Protein AF-A0A1M6ET65-F1 (afdb_monomer_lite)

Structure (mmCIF, N/CA/C/O backbone):
data_AF-A0A1M6ET65-F1
#
_entry.id   AF-A0A1M6ET65-F1
#
loop_
_atom_site.group_PDB
_atom_site.id
_atom_site.type_symbol
_atom_site.label_atom_id
_atom_site.label_alt_id
_atom_site.label_comp_id
_atom_site.label_asym_id
_atom_site.label_entity_id
_atom_site.label_seq_id
_atom_site.pdbx_PDB_ins_code
_atom_site.Cartn_x
_atom_site.Cartn_y
_atom_site.Cartn_z
_atom_site.occupancy
_atom_site.B_iso_or_equiv
_atom_site.auth_seq_id
_atom_site.auth_comp_id
_atom_site.auth_asym_id
_atom_site.auth_atom_id
_atom_site.pdbx_PDB_model_num
ATOM 1 N N . MET A 1 1 ? 21.794 24.965 4.864 1.00 38.72 1 MET A N 1
ATOM 2 C CA . MET A 1 1 ? 21.370 23.594 5.231 1.00 38.72 1 MET A CA 1
ATOM 3 C C . MET A 1 1 ? 21.540 22.683 4.019 1.00 38.72 1 MET A C 1
ATOM 5 O O . MET A 1 1 ? 20.723 22.730 3.108 1.00 38.72 1 MET A O 1
ATOM 9 N N . ALA A 1 2 ? 22.644 21.937 3.938 1.00 41.75 2 ALA A N 1
ATOM 10 C CA . ALA A 1 2 ? 22.908 21.039 2.815 1.00 41.75 2 ALA A CA 1
ATOM 11 C C . ALA A 1 2 ? 21.971 19.821 2.893 1.00 41.75 2 ALA A C 1
ATOM 13 O O . ALA A 1 2 ? 21.938 19.135 3.912 1.00 41.75 2 ALA A O 1
ATOM 14 N N . ARG A 1 3 ? 21.191 19.555 1.835 1.00 50.88 3 ARG A N 1
ATOM 15 C CA . ARG A 1 3 ? 20.391 18.326 1.731 1.00 50.88 3 ARG A CA 1
ATOM 16 C C . ARG A 1 3 ? 21.354 17.141 1.758 1.00 50.88 3 ARG A C 1
ATOM 18 O O . ARG A 1 3 ? 22.164 16.988 0.846 1.00 50.88 3 ARG A O 1
ATOM 25 N N . ASN A 1 4 ? 21.283 16.332 2.812 1.00 54.50 4 ASN A N 1
ATOM 26 C CA . ASN A 1 4 ? 22.010 15.072 2.903 1.00 54.50 4 ASN A CA 1
ATOM 27 C C . ASN A 1 4 ? 21.719 14.268 1.627 1.00 54.50 4 ASN A C 1
ATOM 29 O O . ASN A 1 4 ? 20.560 13.963 1.348 1.00 54.50 4 ASN A O 1
ATOM 33 N N . LYS A 1 5 ? 22.748 13.963 0.825 1.00 57.31 5 LYS A N 1
ATOM 34 C CA . LYS A 1 5 ? 22.622 13.036 -0.307 1.00 57.31 5 LYS A CA 1
ATOM 35 C C . LYS A 1 5 ? 22.342 11.662 0.296 1.00 57.31 5 LYS A C 1
ATOM 37 O O . LYS A 1 5 ? 23.265 10.961 0.704 1.00 57.31 5 LYS A O 1
ATOM 42 N N . THR A 1 6 ? 21.066 11.328 0.446 1.00 59.53 6 THR A N 1
ATOM 43 C CA . THR A 1 6 ? 20.583 10.059 0.987 1.00 59.53 6 THR A CA 1
ATOM 44 C C . THR A 1 6 ? 21.222 8.928 0.194 1.00 59.53 6 THR A C 1
ATOM 46 O O . THR A 1 6 ? 20.945 8.738 -0.988 1.00 59.53 6 THR A O 1
ATOM 49 N N . LYS A 1 7 ? 22.148 8.207 0.829 1.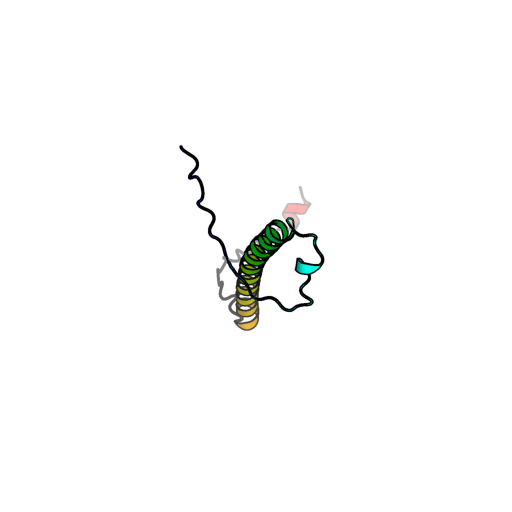00 79.19 7 LYS A N 1
ATOM 50 C CA . LYS A 1 7 ? 22.793 7.041 0.227 1.00 79.19 7 LYS A CA 1
ATOM 51 C C . LYS A 1 7 ? 21.728 5.953 0.084 1.00 79.19 7 LYS A C 1
ATOM 53 O O . LYS A 1 7 ? 21.282 5.399 1.085 1.00 79.19 7 LYS A O 1
ATOM 58 N N . TYR A 1 8 ? 21.297 5.670 -1.142 1.00 83.25 8 TYR A N 1
ATOM 59 C CA . TYR A 1 8 ? 20.438 4.523 -1.426 1.00 83.25 8 TYR A CA 1
ATOM 60 C C . TYR A 1 8 ? 21.202 3.223 -1.142 1.00 83.25 8 TYR A C 1
ATOM 62 O O . TYR A 1 8 ? 22.385 3.115 -1.466 1.00 83.25 8 TYR A O 1
ATOM 70 N N . LYS A 1 9 ? 20.531 2.234 -0.543 1.00 87.69 9 LYS A N 1
ATOM 71 C CA . LYS A 1 9 ? 21.055 0.870 -0.380 1.00 87.69 9 LYS A CA 1
ATOM 72 C C . LYS A 1 9 ? 20.298 -0.082 -1.302 1.00 87.69 9 LYS A C 1
ATOM 74 O O . LYS A 1 9 ? 19.095 0.072 -1.494 1.00 87.69 9 LYS A O 1
ATOM 79 N N . ARG A 1 10 ? 21.011 -1.057 -1.870 1.00 89.25 10 ARG A N 1
ATOM 80 C CA . ARG A 1 10 ? 20.419 -2.122 -2.685 1.00 89.25 10 ARG A CA 1
ATOM 81 C C . ARG A 1 10 ? 19.854 -3.204 -1.768 1.00 89.25 10 ARG A C 1
ATOM 83 O O . ARG A 1 10 ? 20.534 -3.637 -0.843 1.00 89.25 10 ARG A O 1
ATOM 90 N N . LEU A 1 11 ? 18.625 -3.620 -2.051 1.00 89.06 11 LEU A N 1
ATOM 91 C CA . LEU A 1 11 ? 17.959 -4.750 -1.415 1.00 89.06 11 LEU A CA 1
ATOM 92 C C . LEU A 1 11 ? 17.741 -5.837 -2.466 1.00 89.06 11 LEU A C 1
ATOM 94 O O . LEU A 1 11 ? 17.400 -5.531 -3.609 1.00 89.06 11 LEU A O 1
ATOM 98 N N . GLU A 1 12 ? 17.936 -7.091 -2.075 1.00 92.06 12 GLU A N 1
ATOM 99 C CA . GLU A 1 12 ? 17.661 -8.258 -2.911 1.00 92.06 12 GLU A CA 1
ATOM 100 C C . GLU A 1 12 ? 16.583 -9.095 -2.231 1.00 92.06 12 GLU A C 1
ATOM 102 O O . GLU A 1 12 ? 16.695 -9.429 -1.054 1.00 92.06 12 GLU A O 1
ATOM 107 N N . LEU A 1 13 ? 15.512 -9.388 -2.965 1.00 90.06 13 LEU A N 1
ATOM 108 C CA . LEU A 1 13 ? 14.331 -10.077 -2.457 1.00 90.06 13 LEU A CA 1
ATOM 109 C C . LEU A 1 13 ? 14.021 -11.263 -3.364 1.00 90.06 13 LEU A C 1
ATOM 111 O O . LEU A 1 13 ? 14.099 -11.152 -4.590 1.00 90.06 13 LEU A O 1
ATOM 115 N N . ARG A 1 14 ? 13.635 -12.389 -2.763 1.00 94.06 14 ARG A N 1
ATOM 116 C CA . ARG A 1 14 ? 13.068 -13.525 -3.493 1.00 94.06 14 ARG A CA 1
ATOM 117 C C . ARG A 1 14 ? 11.554 -13.399 -3.456 1.00 94.06 14 ARG A C 1
ATOM 119 O O . ARG A 1 14 ? 10.969 -13.376 -2.380 1.00 94.06 14 ARG A O 1
ATOM 126 N N . LEU A 1 15 ? 10.947 -13.296 -4.631 1.00 93.06 15 LEU A N 1
ATOM 127 C CA . LEU A 1 15 ? 9.502 -13.196 -4.795 1.00 93.06 15 LEU A CA 1
ATOM 128 C C . LEU A 1 15 ? 8.990 -14.427 -5.553 1.00 93.06 15 LEU A C 1
ATOM 130 O O . LEU A 1 15 ? 9.733 -14.966 -6.380 1.00 93.06 15 LEU A O 1
ATOM 134 N N . PRO A 1 16 ? 7.743 -14.858 -5.304 1.00 96.12 16 PRO A N 1
ATOM 135 C CA . PRO A 1 16 ? 7.081 -15.877 -6.110 1.00 96.12 16 PRO A CA 1
ATOM 136 C C . PRO A 1 16 ? 7.110 -15.540 -7.605 1.00 96.12 16 PRO A C 1
ATOM 138 O O . PRO A 1 16 ? 7.073 -14.369 -7.984 1.00 96.12 16 PRO A O 1
ATOM 141 N N . ALA A 1 17 ? 7.171 -16.556 -8.465 1.00 93.12 17 ALA A N 1
ATOM 142 C CA . ALA A 1 17 ? 7.284 -16.358 -9.913 1.00 93.12 17 ALA A CA 1
ATOM 143 C C . ALA A 1 17 ? 6.089 -15.591 -10.515 1.00 93.12 17 ALA A C 1
ATOM 145 O O . ALA A 1 17 ? 6.238 -14.887 -11.512 1.00 93.12 17 ALA A O 1
ATOM 146 N N . ASP A 1 18 ? 4.922 -15.685 -9.884 1.00 95.56 18 ASP A N 1
ATOM 147 C CA . ASP A 1 18 ? 3.666 -15.033 -10.255 1.00 95.56 18 ASP A CA 1
ATOM 148 C C . ASP A 1 18 ? 3.488 -13.631 -9.639 1.00 95.56 18 ASP A C 1
ATOM 150 O O . ASP A 1 18 ? 2.429 -13.010 -9.782 1.00 95.56 18 ASP A O 1
ATOM 154 N N . HIS A 1 19 ? 4.521 -13.090 -8.982 1.00 93.06 19 HIS A N 1
ATOM 155 C CA . HIS A 1 19 ? 4.410 -11.829 -8.257 1.00 93.06 19 HIS A CA 1
ATOM 156 C C . HIS A 1 19 ? 4.014 -10.650 -9.179 1.00 93.06 19 HIS A C 1
ATOM 158 O O . HIS A 1 19 ? 4.626 -10.460 -10.238 1.00 93.06 19 HIS A O 1
ATOM 164 N N . PRO A 1 20 ? 3.073 -9.769 -8.771 1.00 93.06 20 PRO A N 1
ATOM 165 C CA . PRO A 1 20 ? 2.586 -8.660 -9.601 1.00 93.06 20 PRO A CA 1
ATOM 166 C C . PRO A 1 20 ? 3.680 -7.726 -10.134 1.00 93.06 20 PRO A C 1
ATOM 168 O O . PRO A 1 20 ? 3.555 -7.189 -11.232 1.00 93.06 20 PRO A O 1
ATOM 171 N N . LEU A 1 21 ? 4.785 -7.565 -9.394 1.00 93.69 21 LEU A N 1
ATOM 172 C CA . LEU A 1 21 ? 5.948 -6.785 -9.844 1.00 93.69 21 LEU A CA 1
ATOM 173 C C . LEU A 1 21 ? 6.544 -7.288 -11.166 1.00 93.69 21 LEU A C 1
ATOM 175 O O . LEU A 1 21 ? 7.109 -6.491 -11.914 1.00 93.69 21 LEU A O 1
ATOM 179 N N . PHE A 1 22 ? 6.418 -8.579 -11.477 1.00 94.12 22 PHE A N 1
ATOM 180 C CA . PHE A 1 22 ? 6.952 -9.149 -12.711 1.00 94.12 22 PHE A CA 1
ATOM 181 C C . PHE A 1 22 ? 6.087 -8.868 -13.943 1.00 94.12 22 PHE A C 1
ATOM 183 O O . PHE A 1 22 ? 6.598 -8.984 -15.057 1.00 94.12 22 PHE A O 1
ATOM 190 N N . ARG A 1 23 ? 4.846 -8.388 -13.763 1.00 94.69 23 ARG A N 1
ATOM 191 C CA . ARG A 1 23 ? 3.993 -7.892 -14.860 1.00 94.69 23 ARG A CA 1
ATOM 192 C C . ARG A 1 23 ? 4.520 -6.590 -15.471 1.00 94.69 23 ARG A C 1
ATOM 194 O O . ARG A 1 23 ? 4.217 -6.289 -16.619 1.00 94.69 23 ARG A O 1
ATOM 201 N N . TYR A 1 24 ? 5.317 -5.824 -14.724 1.00 94.06 24 TYR A N 1
ATOM 202 C CA . TYR A 1 24 ? 5.938 -4.599 -15.225 1.00 94.06 24 TYR A CA 1
ATOM 203 C C . TYR A 1 24 ? 7.201 -4.904 -16.048 1.00 94.06 24 TYR A C 1
ATOM 205 O O . TYR A 1 24 ? 7.942 -5.845 -15.722 1.00 94.06 24 TYR A O 1
ATOM 213 N N . PRO A 1 25 ? 7.504 -4.092 -17.078 1.00 93.75 25 PRO A N 1
ATOM 214 C CA . PRO A 1 25 ? 8.702 -4.265 -17.891 1.00 93.75 25 PRO A CA 1
ATOM 215 C C . PRO A 1 25 ? 9.991 -4.045 -17.074 1.00 93.75 25 PRO A C 1
ATOM 217 O O . PRO A 1 25 ? 9.983 -3.347 -16.047 1.00 93.75 25 PRO A O 1
ATOM 220 N N . PRO A 1 26 ? 11.122 -4.634 -17.511 1.00 88.75 26 PRO A N 1
ATOM 221 C CA . PRO A 1 26 ? 12.420 -4.406 -16.881 1.00 88.75 26 PRO A CA 1
ATOM 222 C C . PRO A 1 26 ? 12.758 -2.906 -16.865 1.00 88.75 26 PRO A C 1
ATOM 224 O O . PRO A 1 26 ? 12.390 -2.159 -17.765 1.00 88.75 26 PRO A O 1
ATOM 227 N N . GLY A 1 27 ? 13.410 -2.443 -15.796 1.00 89.50 27 GLY A N 1
ATOM 228 C CA . GLY A 1 27 ? 13.688 -1.018 -15.555 1.00 89.50 27 GLY A CA 1
ATOM 229 C C . GLY A 1 27 ? 12.609 -0.285 -14.747 1.00 89.50 27 GLY A C 1
ATOM 230 O O . GLY A 1 27 ? 12.950 0.577 -13.943 1.00 89.50 27 GLY A O 1
ATOM 231 N N . GLN A 1 28 ? 11.331 -0.675 -14.848 1.00 94.19 28 GLN A N 1
ATOM 232 C CA . GLN A 1 28 ? 10.255 -0.073 -14.038 1.00 94.19 28 GLN A CA 1
ATOM 233 C C . GLN A 1 28 ? 10.028 -0.791 -12.702 1.00 94.19 28 GLN A C 1
ATOM 235 O O . GLN A 1 28 ? 9.543 -0.195 -11.741 1.00 94.19 28 GLN A O 1
ATOM 240 N N . ARG A 1 29 ? 10.403 -2.074 -12.620 1.00 94.06 29 ARG A N 1
ATOM 241 C CA . ARG A 1 29 ? 10.133 -2.931 -11.452 1.00 94.06 29 ARG A CA 1
ATOM 242 C C . ARG A 1 29 ? 10.686 -2.364 -10.148 1.00 94.06 29 ARG A C 1
ATOM 244 O O . ARG A 1 29 ? 10.000 -2.421 -9.139 1.00 94.06 29 ARG A O 1
ATOM 251 N N . ALA A 1 30 ? 11.894 -1.798 -10.166 1.00 92.00 30 ALA A N 1
ATOM 252 C CA . ALA A 1 30 ? 12.519 -1.233 -8.969 1.00 92.00 30 ALA A CA 1
ATOM 253 C C . ALA A 1 30 ? 11.777 0.012 -8.456 1.00 92.00 30 ALA A C 1
ATOM 255 O O . ALA A 1 30 ? 11.578 0.155 -7.252 1.00 92.00 30 ALA A O 1
ATOM 256 N N . ALA A 1 31 ? 11.324 0.882 -9.366 1.00 93.06 31 ALA A N 1
ATOM 257 C CA . ALA A 1 31 ? 10.527 2.053 -9.010 1.00 93.06 31 ALA A CA 1
ATOM 258 C C . ALA A 1 31 ? 9.173 1.635 -8.420 1.00 93.06 31 ALA A C 1
ATOM 260 O O . ALA A 1 31 ? 8.813 2.086 -7.337 1.00 93.06 31 ALA A O 1
ATOM 261 N N . ARG A 1 32 ? 8.481 0.685 -9.065 1.00 95.00 32 ARG A N 1
ATOM 262 C CA . ARG A 1 32 ? 7.216 0.137 -8.553 1.00 95.00 32 ARG A CA 1
ATOM 263 C C . ARG A 1 32 ? 7.380 -0.588 -7.221 1.00 95.00 32 ARG A C 1
ATOM 265 O O . ARG A 1 32 ? 6.554 -0.416 -6.337 1.00 95.00 32 ARG A O 1
ATOM 272 N N . ALA A 1 33 ? 8.451 -1.360 -7.045 1.00 94.19 33 ALA A N 1
ATOM 273 C CA . ALA A 1 33 ? 8.743 -2.025 -5.778 1.00 94.19 33 ALA A CA 1
ATOM 274 C C . ALA A 1 33 ? 8.946 -1.008 -4.651 1.00 94.19 33 ALA A C 1
ATOM 276 O O . ALA A 1 33 ? 8.403 -1.187 -3.565 1.00 94.19 33 ALA A O 1
ATOM 277 N N . ARG A 1 34 ? 9.673 0.082 -4.923 1.00 93.62 34 ARG A N 1
ATOM 278 C CA . ARG A 1 34 ? 9.849 1.176 -3.967 1.00 93.62 34 ARG A CA 1
ATOM 279 C C . ARG A 1 34 ? 8.520 1.827 -3.598 1.00 93.62 34 ARG A C 1
ATOM 281 O O . ARG A 1 34 ? 8.247 1.967 -2.416 1.00 93.62 34 ARG A O 1
ATOM 288 N N . GLU A 1 35 ? 7.704 2.186 -4.588 1.00 94.81 35 GLU A N 1
ATOM 289 C CA . GLU A 1 35 ? 6.380 2.773 -4.350 1.00 94.81 35 GLU A CA 1
ATOM 290 C C . GLU A 1 35 ? 5.523 1.864 -3.464 1.00 94.81 35 GLU A C 1
ATOM 292 O O . GLU A 1 35 ? 4.967 2.329 -2.475 1.00 94.81 35 GLU A O 1
ATOM 297 N N . LEU A 1 36 ? 5.479 0.561 -3.765 1.00 94.69 36 LEU A N 1
ATOM 298 C CA . LEU A 1 36 ? 4.730 -0.407 -2.966 1.00 94.69 36 LEU A CA 1
ATOM 299 C C . LEU A 1 36 ? 5.242 -0.479 -1.523 1.00 94.69 36 LEU A C 1
ATOM 301 O O . LEU A 1 36 ? 4.434 -0.428 -0.599 1.00 94.69 36 LEU A O 1
ATOM 305 N N . ILE A 1 37 ? 6.560 -0.539 -1.314 1.00 94.50 37 ILE A N 1
ATOM 306 C CA . ILE A 1 37 ? 7.157 -0.562 0.031 1.00 94.50 37 ILE A CA 1
ATOM 307 C C . ILE A 1 37 ? 6.827 0.727 0.795 1.00 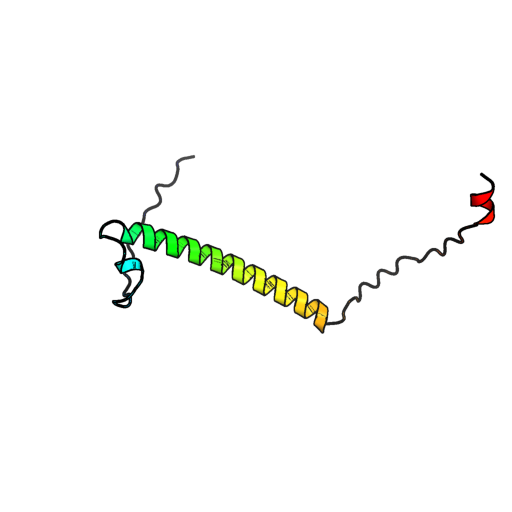94.50 37 ILE A C 1
ATOM 309 O O . ILE A 1 37 ? 6.366 0.659 1.932 1.00 94.50 37 ILE A O 1
ATOM 313 N N . ASP A 1 38 ? 6.995 1.890 0.164 1.00 95.12 38 ASP A N 1
ATOM 314 C CA . ASP A 1 38 ? 6.698 3.186 0.780 1.00 95.12 38 ASP A CA 1
ATOM 315 C C . ASP A 1 38 ? 5.207 3.289 1.158 1.00 95.12 38 ASP A C 1
ATOM 317 O O . ASP A 1 38 ? 4.868 3.812 2.222 1.00 95.12 38 ASP A O 1
ATOM 321 N N . THR A 1 39 ? 4.303 2.767 0.318 1.00 96.81 39 THR A N 1
ATOM 322 C CA . THR A 1 39 ? 2.867 2.720 0.637 1.00 96.81 39 THR A CA 1
ATOM 323 C C . THR A 1 39 ? 2.544 1.742 1.759 1.00 96.81 39 THR A C 1
ATOM 325 O O . THR A 1 39 ? 1.762 2.089 2.640 1.00 96.81 39 THR A O 1
ATOM 328 N N . ALA A 1 40 ? 3.165 0.560 1.770 1.00 96.44 40 ALA A N 1
ATOM 329 C CA . ALA A 1 40 ? 2.941 -0.450 2.797 1.00 96.44 40 ALA A CA 1
ATOM 330 C C . ALA A 1 40 ? 3.343 0.068 4.184 1.00 96.44 40 ALA A C 1
ATOM 332 O O . ALA A 1 40 ? 2.567 -0.068 5.122 1.00 96.44 40 ALA A O 1
ATOM 333 N N . ILE A 1 41 ? 4.490 0.750 4.295 1.00 96.88 41 ILE A N 1
ATOM 334 C CA . ILE A 1 41 ? 4.951 1.343 5.562 1.00 96.88 41 ILE A CA 1
ATOM 335 C C . ILE A 1 41 ? 3.928 2.351 6.105 1.00 96.88 41 ILE A C 1
ATOM 337 O O . ILE A 1 41 ? 3.563 2.294 7.275 1.00 96.88 41 ILE A O 1
ATOM 341 N N . ARG A 1 42 ? 3.410 3.245 5.252 1.00 96.69 42 ARG A N 1
ATOM 342 C CA . ARG A 1 42 ? 2.405 4.240 5.673 1.00 96.69 42 ARG A CA 1
ATOM 343 C C . ARG A 1 42 ? 1.084 3.599 6.092 1.00 96.69 42 ARG A C 1
ATOM 345 O O . ARG A 1 42 ? 0.423 4.095 7.002 1.00 96.69 42 ARG A O 1
ATOM 352 N N . LEU A 1 43 ? 0.672 2.538 5.399 1.00 98.00 43 LEU A N 1
ATOM 353 C CA . LEU A 1 43 ? -0.540 1.801 5.746 1.00 98.00 43 LEU A CA 1
ATOM 354 C C . LEU A 1 43 ?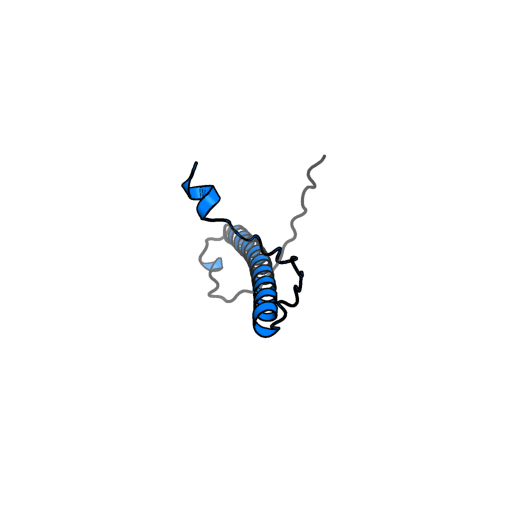 -0.382 1.102 7.095 1.00 98.00 43 LEU A C 1
ATOM 356 O O . LEU A 1 43 ? -1.296 1.194 7.906 1.00 98.00 43 LEU A O 1
ATOM 360 N N . GLU A 1 44 ? 0.772 0.494 7.361 1.00 97.81 44 GLU A N 1
ATOM 361 C CA . GLU A 1 44 ? 1.066 -0.167 8.636 1.00 97.81 44 GLU A CA 1
ATOM 362 C C . GLU A 1 44 ? 0.983 0.811 9.819 1.00 97.81 44 GLU A C 1
ATOM 364 O O . GLU A 1 44 ? 0.333 0.532 10.829 1.00 97.81 44 GLU A O 1
ATOM 369 N N . GLU A 1 45 ? 1.573 2.002 9.673 1.00 96.81 45 GLU A N 1
ATOM 370 C CA . GLU A 1 45 ? 1.494 3.073 10.675 1.00 96.81 45 GLU A CA 1
ATOM 371 C C . GLU A 1 45 ? 0.042 3.499 10.924 1.00 96.81 45 GLU A C 1
ATOM 373 O O . GLU A 1 45 ? -0.395 3.634 12.071 1.00 96.81 45 GLU A O 1
ATOM 378 N N . ARG A 1 46 ? -0.730 3.680 9.845 1.00 97.50 46 ARG A N 1
ATOM 379 C CA . ARG A 1 46 ? -2.125 4.108 9.948 1.00 97.50 46 ARG A CA 1
ATOM 380 C C . ARG A 1 46 ? -3.020 3.029 10.553 1.00 97.50 46 ARG A C 1
ATOM 382 O O . ARG A 1 46 ? -3.899 3.360 11.346 1.00 97.50 46 ARG A O 1
ATOM 389 N N . LEU A 1 47 ? -2.808 1.765 10.195 1.00 98.25 47 LEU A N 1
ATOM 390 C CA . LEU A 1 47 ? -3.528 0.626 10.764 1.00 98.25 47 LEU A CA 1
ATOM 391 C C . LEU A 1 47 ? -3.231 0.493 12.256 1.00 98.25 47 LEU A C 1
ATOM 393 O O . LEU A 1 47 ? -4.170 0.427 13.043 1.00 98.25 47 LEU A O 1
ATOM 397 N N . SER A 1 48 ? -1.962 0.599 12.653 1.00 97.56 48 SER A N 1
ATOM 398 C CA . SER A 1 48 ? -1.557 0.584 14.065 1.00 97.56 48 SER A CA 1
ATOM 399 C C . SER A 1 48 ? -2.239 1.696 14.875 1.00 97.56 48 SER A C 1
ATOM 401 O O . SER A 1 48 ? -2.674 1.493 16.012 1.00 97.56 48 SER A O 1
ATOM 403 N N . GLU A 1 49 ? -2.365 2.895 14.297 1.00 97.81 49 GLU A N 1
ATOM 404 C CA . GLU A 1 49 ? -3.078 4.004 14.935 1.00 97.81 49 GLU A CA 1
ATOM 405 C C . GLU A 1 49 ? -4.578 3.710 15.091 1.00 97.81 49 GLU A C 1
ATOM 407 O O . GLU A 1 49 ? -5.144 3.945 16.163 1.00 97.81 49 GLU A O 1
ATOM 412 N N . ILE A 1 50 ? -5.215 3.168 14.049 1.00 97.88 50 ILE A N 1
ATOM 413 C CA . ILE A 1 50 ? -6.631 2.779 14.075 1.00 97.88 50 ILE A CA 1
ATOM 414 C C . ILE A 1 50 ? -6.866 1.694 15.129 1.00 97.88 50 ILE A C 1
ATOM 416 O O . ILE A 1 50 ? -7.780 1.826 15.941 1.00 97.88 50 ILE A O 1
ATOM 420 N N . GLU A 1 51 ? -6.027 0.661 15.177 1.00 98.06 51 GLU A N 1
ATOM 421 C CA . GLU A 1 51 ? -6.106 -0.406 16.180 1.00 98.06 51 GLU A CA 1
ATOM 422 C C . GLU A 1 51 ? -6.000 0.149 17.602 1.00 98.06 51 GLU A C 1
ATOM 424 O O . GLU A 1 51 ? -6.801 -0.203 18.473 1.00 98.06 51 GLU A O 1
ATOM 429 N N . ARG A 1 52 ? -5.082 1.095 17.840 1.00 97.25 52 ARG A N 1
ATOM 430 C CA . ARG A 1 52 ? -4.957 1.774 19.137 1.00 97.25 52 ARG A CA 1
ATOM 431 C C . ARG A 1 52 ? -6.216 2.564 19.501 1.00 97.25 52 ARG A C 1
ATOM 433 O O . ARG A 1 52 ? -6.646 2.536 20.657 1.00 97.25 52 ARG A O 1
ATOM 440 N N . GLN A 1 53 ? -6.802 3.283 18.545 1.00 96.88 53 GLN A N 1
ATOM 441 C CA . GLN A 1 53 ? -8.042 4.033 18.766 1.00 96.88 53 GLN A CA 1
ATOM 442 C C . GLN A 1 53 ? -9.211 3.091 19.073 1.00 96.88 53 GLN A C 1
ATOM 444 O O . GLN A 1 53 ? -9.950 3.333 20.031 1.00 96.88 53 GLN A O 1
ATOM 449 N N . LEU A 1 54 ? -9.339 1.996 18.319 1.00 97.06 54 LEU A N 1
ATOM 450 C CA . LEU A 1 54 ? -10.359 0.972 18.539 1.00 97.06 54 LEU A CA 1
ATOM 451 C C . LEU A 1 54 ? -10.205 0.307 19.906 1.00 97.06 54 LEU A C 1
ATOM 453 O O . LEU A 1 54 ? -11.199 0.171 20.614 1.00 97.06 54 LEU A O 1
ATOM 457 N N . ALA A 1 55 ? -8.983 -0.022 20.329 1.00 95.19 55 ALA A N 1
ATOM 458 C CA . ALA A 1 55 ? -8.723 -0.539 21.670 1.00 95.19 55 ALA A CA 1
ATOM 459 C C . ALA A 1 55 ? -9.163 0.452 22.762 1.00 95.19 55 ALA A C 1
ATOM 461 O O . ALA A 1 55 ? -9.809 0.060 23.734 1.00 95.19 55 ALA A O 1
ATOM 462 N N . GLY A 1 56 ? -8.884 1.748 22.587 1.00 94.06 56 GLY A N 1
ATOM 463 C CA . GLY A 1 56 ? -9.328 2.788 23.518 1.00 94.06 56 GLY A CA 1
ATOM 464 C C . GLY A 1 56 ? -10.852 2.951 23.569 1.00 94.06 56 GLY A C 1
ATOM 465 O O . GLY A 1 56 ? -11.416 3.163 24.643 1.00 94.06 56 GLY A O 1
ATO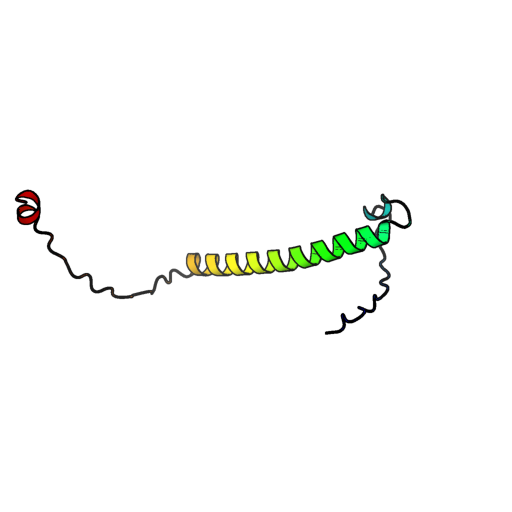M 466 N N . ILE A 1 57 ? -11.536 2.836 22.429 1.00 94.12 57 ILE A N 1
ATOM 467 C CA . ILE A 1 57 ? -13.005 2.851 22.364 1.00 94.12 57 ILE A CA 1
ATOM 468 C C . ILE A 1 57 ? -13.574 1.602 23.039 1.00 94.12 57 ILE A C 1
ATOM 470 O O . ILE A 1 57 ? -14.451 1.725 23.891 1.00 94.12 57 ILE A O 1
ATOM 474 N N . ALA A 1 58 ? -13.042 0.422 22.719 1.00 93.44 58 ALA A N 1
ATOM 475 C CA . ALA A 1 58 ? -13.457 -0.839 23.317 1.00 93.44 58 ALA A CA 1
ATOM 476 C C . ALA A 1 58 ? -13.325 -0.792 24.843 1.00 93.44 58 ALA A C 1
ATOM 478 O O . ALA A 1 58 ? -14.285 -1.118 25.528 1.00 93.44 58 ALA A O 1
ATOM 479 N N . GLN A 1 59 ? -12.206 -0.287 25.377 1.00 89.69 59 GLN A N 1
ATOM 480 C CA . GLN A 1 59 ? -12.019 -0.090 26.821 1.00 89.69 59 GLN A CA 1
ATOM 481 C C . GLN A 1 59 ? -13.046 0.863 27.443 1.00 89.69 59 GLN A C 1
ATOM 483 O O . GLN A 1 59 ? -13.514 0.613 28.549 1.00 89.69 59 GLN A O 1
ATOM 488 N N . LYS A 1 60 ? -13.419 1.951 26.760 1.00 89.25 60 LYS A N 1
ATOM 489 C CA . LYS A 1 60 ? -14.457 2.872 27.259 1.00 89.25 60 LYS A CA 1
ATOM 490 C C . LYS A 1 60 ? -15.843 2.227 27.269 1.00 89.25 60 LYS A C 1
ATOM 492 O O . LYS A 1 60 ? -16.629 2.515 28.166 1.00 89.25 60 LYS A O 1
ATOM 497 N N . LEU A 1 61 ? -16.132 1.373 26.286 1.00 88.44 61 LEU A N 1
ATOM 498 C CA . LEU A 1 61 ? -17.409 0.668 26.170 1.00 88.44 61 LEU A CA 1
ATOM 499 C C . LEU A 1 61 ? -17.520 -0.504 27.155 1.00 88.44 61 LEU A C 1
ATOM 501 O O . LEU A 1 61 ? -18.568 -0.676 27.767 1.00 88.44 61 LEU A O 1
ATOM 505 N N . THR A 1 62 ? -16.456 -1.291 27.338 1.00 81.69 62 THR A N 1
ATOM 506 C CA . THR A 1 62 ? -16.444 -2.444 28.256 1.00 81.69 62 THR A CA 1
ATOM 507 C C . THR A 1 62 ? -16.182 -2.043 29.702 1.00 81.69 62 THR A C 1
ATOM 509 O O . THR A 1 62 ? -16.707 -2.666 30.619 1.00 81.69 62 THR A O 1
ATOM 512 N N . GLY A 1 63 ? -15.386 -0.997 29.919 1.00 63.22 63 GLY A N 1
ATOM 513 C CA . GLY A 1 63 ? -14.954 -0.561 31.239 1.00 63.22 63 GLY A CA 1
ATOM 514 C C . GLY A 1 63 ? -15.996 0.218 32.034 1.00 63.22 63 GLY A C 1
ATOM 515 O O . GLY A 1 63 ? -15.724 0.496 33.195 1.00 63.22 63 GLY A O 1
ATOM 516 N N . GLY A 1 64 ? -17.144 0.605 31.455 1.00 53.16 64 GLY A N 1
ATOM 517 C CA . GLY A 1 64 ? -18.258 1.230 32.190 1.00 53.16 64 GLY A CA 1
ATOM 518 C C . GLY A 1 64 ? -17.876 2.413 33.095 1.00 53.16 64 GLY A C 1
ATOM 519 O O . GLY A 1 64 ? -18.618 2.758 34.007 1.00 53.16 64 GLY A O 1
ATOM 520 N N . ALA A 1 65 ? -16.714 3.032 32.880 1.00 52.69 65 ALA A N 1
ATOM 521 C CA . ALA A 1 65 ? -16.149 4.036 33.767 1.00 52.69 65 ALA A CA 1
ATOM 522 C C . ALA A 1 65 ? -16.271 5.411 33.121 1.00 52.69 65 ALA A C 1
ATOM 524 O O . ALA A 1 65 ? -15.306 6.148 32.929 1.00 52.69 65 ALA A O 1
ATOM 525 N N . CYS A 1 66 ? -17.514 5.811 32.888 1.00 46.38 66 CYS A N 1
ATOM 526 C CA . CYS A 1 66 ? -17.906 7.196 33.084 1.00 46.38 66 CYS A CA 1
ATOM 527 C C . CYS A 1 66 ? -17.960 7.519 34.593 1.00 46.38 66 CYS A C 1
ATOM 529 O O . CYS A 1 66 ? -18.887 8.157 35.071 1.00 46.38 66 CYS A O 1
ATOM 531 N N . THR A 1 67 ? -16.914 7.184 35.357 1.00 54.09 67 THR A N 1
ATOM 532 C CA . THR A 1 67 ? -16.602 7.872 36.617 1.00 54.09 67 THR A CA 1
ATOM 533 C C . THR A 1 67 ? -15.854 9.164 36.294 1.00 54.09 67 THR A C 1
ATOM 535 O O . THR A 1 67 ? -14.775 9.439 36.805 1.00 54.09 67 THR A O 1
ATOM 538 N N . SER A 1 68 ? -16.434 9.983 35.418 1.00 49.69 68 SER A N 1
ATOM 539 C CA . SER A 1 68 ? -16.283 11.425 35.544 1.00 49.69 68 SER A CA 1
ATOM 540 C C . SER A 1 68 ? -17.494 11.894 36.330 1.00 49.69 68 SER A C 1
ATOM 542 O O . SER A 1 68 ? -18.400 12.542 35.814 1.00 49.69 68 SER A O 1
ATOM 544 N N . THR A 1 69 ? -17.504 11.576 37.623 1.00 49.81 69 THR A N 1
ATOM 545 C CA . THR A 1 69 ? -18.198 12.403 38.602 1.00 49.81 69 THR A CA 1
ATOM 546 C C . THR A 1 69 ? -17.454 13.736 38.695 1.00 49.81 69 THR A C 1
ATOM 548 O O . THR A 1 69 ? -16.919 14.100 39.740 1.00 49.81 69 THR A O 1
ATOM 551 N N . ARG A 1 70 ? -17.444 14.526 37.614 1.00 48.22 70 ARG A N 1
ATOM 552 C CA . ARG A 1 70 ? -17.612 15.958 37.820 1.00 48.22 70 ARG A CA 1
ATOM 553 C C . ARG A 1 70 ? -19.028 16.073 38.360 1.00 48.22 70 ARG A C 1
ATOM 555 O O . ARG A 1 70 ? -19.986 16.051 37.594 1.00 48.22 70 ARG A O 1
ATOM 562 N N . LYS A 1 71 ? -19.156 16.163 39.688 1.00 54.28 71 LYS A N 1
ATOM 563 C CA . LYS A 1 71 ? -20.279 16.878 40.290 1.00 54.28 71 LYS A CA 1
ATOM 564 C C . LYS A 1 71 ? -20.206 18.291 39.716 1.00 54.28 71 LYS A C 1
ATOM 566 O O . LYS A 1 71 ? -19.582 19.172 40.294 1.00 54.28 71 LYS A O 1
ATOM 571 N N . VAL A 1 72 ? -20.767 18.489 38.527 1.00 59.16 72 VAL A N 1
ATOM 572 C CA . VAL A 1 72 ? -21.246 19.806 38.142 1.00 59.16 72 VAL A CA 1
ATOM 573 C C . VAL A 1 72 ? -22.270 20.118 39.228 1.00 59.16 72 VAL A C 1
ATOM 575 O O . VAL A 1 72 ? -23.173 19.295 39.416 1.00 59.16 72 VAL A O 1
ATOM 578 N N . PRO A 1 73 ? -22.113 21.190 40.023 1.00 60.62 73 PRO A N 1
ATOM 579 C CA . PRO A 1 73 ? -23.194 21.598 40.895 1.00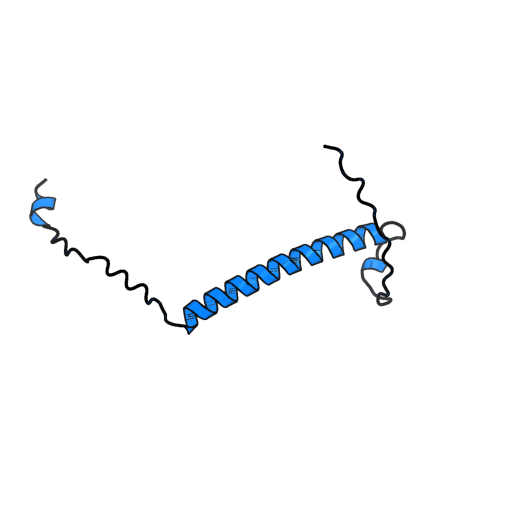 60.62 73 PRO A CA 1
ATOM 580 C C . PRO A 1 73 ? -24.372 21.863 39.965 1.00 60.62 73 PRO A C 1
ATOM 582 O O . PRO A 1 73 ? -24.353 22.814 39.184 1.00 60.62 73 PRO A O 1
ATOM 585 N N . GLN A 1 74 ? -25.354 20.963 39.981 1.00 58.62 74 GLN A N 1
ATOM 586 C CA . GLN A 1 74 ? -26.662 21.220 39.413 1.00 58.62 74 GLN A CA 1
ATOM 587 C C . GLN A 1 74 ? -27.232 22.339 40.270 1.00 58.62 74 GLN A C 1
ATOM 589 O O . GLN A 1 74 ? -27.884 22.105 41.282 1.00 58.62 74 GLN A O 1
ATOM 594 N N . LYS A 1 75 ? -26.872 23.576 39.930 1.00 64.06 75 LYS A N 1
ATOM 595 C CA . LYS A 1 75 ? -27.589 24.735 40.413 1.00 64.06 75 LYS A CA 1
ATOM 596 C C . LYS A 1 75 ? -28.955 24.582 39.767 1.00 64.06 75 LYS A C 1
ATOM 598 O O . LYS A 1 75 ? -29.079 24.770 38.560 1.00 64.06 75 LYS A O 1
ATOM 603 N N . THR A 1 76 ? -29.926 24.112 40.539 1.00 61.56 76 THR A N 1
ATOM 604 C CA . THR A 1 76 ? -31.340 24.200 40.199 1.00 61.56 76 THR A CA 1
ATOM 605 C C . THR A 1 76 ? -31.602 25.672 39.933 1.00 61.56 76 THR A C 1
ATOM 607 O O . THR A 1 76 ? -31.666 26.487 40.849 1.00 61.56 76 THR A O 1
ATOM 610 N N . VAL A 1 77 ? -31.597 26.043 38.658 1.00 71.00 77 VAL A N 1
ATOM 611 C CA . VAL A 1 77 ? -32.079 27.346 38.235 1.00 71.00 77 VAL A CA 1
ATOM 612 C C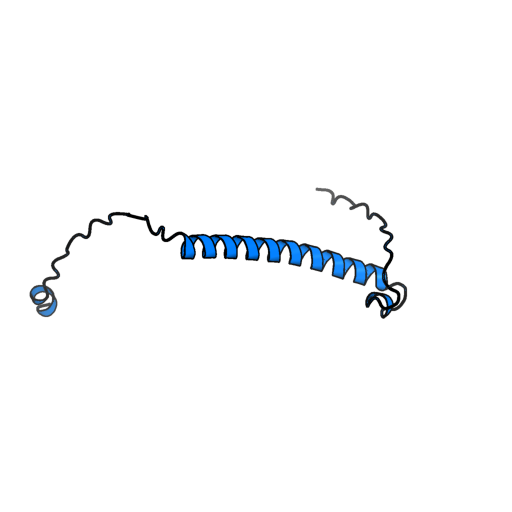 . VAL A 1 77 ? -33.581 27.159 38.151 1.00 71.00 77 VAL A C 1
ATOM 614 O O . VAL A 1 77 ? -34.070 26.507 37.231 1.00 71.00 77 VAL A O 1
ATOM 617 N N . GLU A 1 78 ? -34.295 27.639 39.162 1.00 71.19 78 GLU A N 1
ATOM 618 C CA . GLU A 1 78 ? -35.738 27.812 39.059 1.00 71.19 78 GLU A CA 1
ATOM 619 C C . GLU A 1 78 ? -35.968 28.861 37.969 1.00 71.19 78 GLU A C 1
ATOM 621 O O . GLU A 1 78 ? -35.639 30.036 38.124 1.00 71.19 78 GLU A O 1
ATOM 626 N N . PHE A 1 79 ? -36.392 28.392 36.797 1.00 75.38 79 PHE A N 1
ATOM 627 C CA . PHE A 1 79 ? -36.738 29.249 35.677 1.00 75.38 79 PHE A CA 1
ATOM 628 C C . PHE A 1 79 ? -38.143 29.785 35.933 1.00 75.38 79 PHE A C 1
ATOM 630 O O . PHE A 1 79 ? -39.118 29.038 35.848 1.00 75.38 79 PHE A O 1
ATOM 637 N N . ASP A 1 80 ? -38.233 31.063 36.286 1.00 79.94 80 ASP A N 1
ATOM 638 C CA . ASP A 1 80 ? -39.510 31.739 36.465 1.00 79.94 80 ASP A CA 1
ATOM 639 C C . ASP A 1 80 ? -40.135 32.037 35.094 1.00 79.94 80 ASP A C 1
ATOM 641 O O . ASP A 1 80 ? -39.696 32.916 34.347 1.00 79.94 80 ASP A O 1
ATOM 645 N N . VAL A 1 81 ? -41.151 31.245 34.755 1.00 79.69 81 VAL A N 1
ATOM 646 C CA . VAL A 1 81 ? -41.881 31.332 33.487 1.00 79.69 81 VAL A CA 1
ATOM 647 C C . VAL A 1 81 ? -42.742 32.601 33.427 1.00 79.69 81 VAL A C 1
ATOM 649 O O . VAL A 1 81 ? -42.924 33.153 32.340 1.00 79.69 81 VAL A O 1
ATOM 652 N N . GLU A 1 82 ? -43.243 33.099 34.563 1.00 79.44 82 GLU A N 1
ATOM 653 C CA . GLU A 1 82 ? -44.112 34.285 34.607 1.00 79.44 82 GLU A CA 1
ATOM 654 C C . GLU A 1 82 ? -43.325 35.572 34.360 1.00 79.44 82 GLU A C 1
ATOM 656 O O . GLU A 1 82 ? -43.798 36.462 33.651 1.00 79.44 82 GLU A O 1
ATOM 661 N N . ALA A 1 83 ? -42.097 35.655 34.876 1.00 80.31 83 ALA A N 1
ATOM 662 C CA . ALA A 1 83 ? -41.206 36.779 34.600 1.00 80.31 83 ALA A CA 1
ATOM 663 C C . ALA A 1 83 ? -40.801 36.864 33.114 1.00 80.31 83 ALA A C 1
ATOM 665 O O . ALA A 1 83 ? -40.619 37.960 32.587 1.00 80.31 83 ALA A O 1
ATOM 666 N N . PHE A 1 84 ? -40.675 35.724 32.423 1.00 79.38 84 PHE A N 1
ATOM 667 C CA . PHE A 1 84 ? -40.288 35.674 31.008 1.00 79.38 84 PHE A CA 1
ATOM 668 C C . PHE A 1 84 ? -41.418 36.085 30.053 1.00 79.38 84 PHE A C 1
ATOM 670 O O . PHE A 1 84 ? -41.158 36.720 29.035 1.00 79.38 84 PHE A O 1
ATOM 677 N N . MET A 1 85 ? -42.667 35.734 30.367 1.00 79.56 85 MET A N 1
ATOM 678 C CA . MET A 1 85 ? -43.813 35.988 29.481 1.00 79.56 85 MET A CA 1
ATOM 679 C C . MET A 1 85 ? -44.392 37.408 29.588 1.00 79.56 85 MET A C 1
ATOM 681 O O . MET A 1 85 ? -45.241 37.771 28.779 1.00 79.56 85 MET A O 1
ATOM 685 N N . ASN A 1 86 ? -43.947 38.201 30.566 1.00 73.44 86 ASN A N 1
ATOM 686 C CA . ASN A 1 86 ? -44.414 39.571 30.808 1.00 73.44 86 ASN A CA 1
ATOM 687 C C . ASN A 1 86 ? -43.407 40.655 30.357 1.00 73.44 86 ASN A C 1
ATOM 689 O O . ASN A 1 86 ? -43.479 41.788 30.838 1.00 73.44 86 ASN A O 1
ATOM 693 N N . LEU A 1 87 ? -42.465 40.307 29.469 1.00 63.00 87 LEU A N 1
ATOM 694 C CA . LEU A 1 87 ? -41.529 41.232 28.812 1.00 63.00 87 LEU A CA 1
ATOM 695 C C . LEU A 1 87 ? -42.099 41.737 27.477 1.00 63.00 87 LEU A C 1
ATOM 697 O O . LEU A 1 87 ? -41.927 42.942 27.188 1.00 63.00 87 LEU A O 1
#

Secondary structure (DSSP, 8-state):
----------------TT-GGGGSPTTTHHHHHHHHHHHHHHHHHHHHHHHHHHHHHHHHHHS-----------------HHHHHT-

Sequence (87 aa):
MARNKTKYKRLELRLPADHPLFRYPPGQRAARARELIDTAIRLEERLSEIERQLAGIAQKLTGGACTSTRKVPQKTVEFDVEAFMNL

pLDDT: mean 82.14, std 17.2, range [38.72, 98.25]

Foldseek 3Di:
DDDPPPDDDDDDDDDPPPDPLVVDDPPCSVVVVVVVVVVVVVVVVVVVVVVVVVVVVVCCVVVVPPPPPPPPPPPPPPDDPVVVVVD

Radius of gyration: 29.84 Å; chains: 1; bounding box: 67×58×59 Å

Organism: NCBI:txid1121432